Protein AF-A0A843SR23-F1 (afdb_monomer_lite)

Organism: NCBI:txid2743358

Sequence (61 aa):
MAGELWMSIPRFDEQPLVPVFAD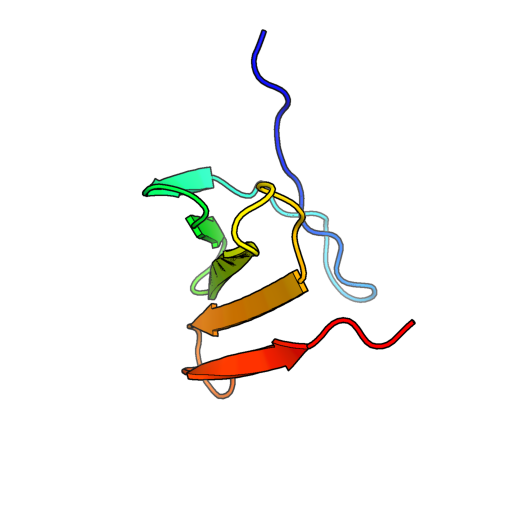AFGTGGLVVRLERDGSGKITGMVAYGGRANGMKLVRRG

Foldseek 3Di:
DDDWDWDDDPVDDIFTFPDPDVQWTDDDQKIKHFDADPVRHTQWIQIPGDPSRRPIGGDDD

Radius of gyration: 12.17 Å; chains: 1; bounding box: 31×21×27 Å

pLDDT: mean 90.17, std 8.87, range [41.53, 96.38]

Secondary structure (DSSP, 8-state):
-PPPEEEEETTEEEEEEEEEETTEEEETTEEEEEEE-TTS-EEEEEEESGGGTTEEEEP--

Structure (mmCIF, N/CA/C/O backbone):
data_AF-A0A843SR23-F1
#
_entry.id   AF-A0A843SR23-F1
#
loop_
_atom_site.group_PDB
_atom_site.id
_atom_site.type_symbol
_atom_site.label_atom_id
_atom_site.label_alt_id
_atom_site.label_comp_id
_atom_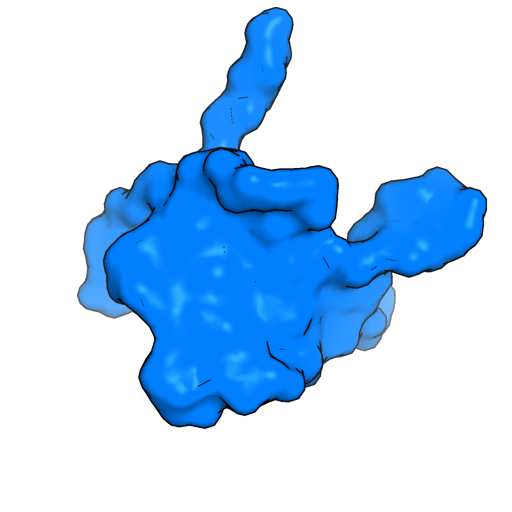site.label_asym_id
_atom_site.label_entity_id
_atom_site.label_seq_id
_atom_site.pdbx_PDB_ins_code
_atom_site.Cartn_x
_atom_site.Cartn_y
_atom_site.Cartn_z
_atom_site.occupancy
_atom_site.B_iso_or_equiv
_atom_site.auth_seq_id
_atom_site.auth_comp_id
_atom_site.auth_asym_id
_atom_site.auth_atom_id
_atom_site.pdbx_PDB_model_num
ATOM 1 N N . MET A 1 1 ? -18.429 9.381 -8.976 1.00 41.53 1 MET A N 1
ATOM 2 C CA . MET A 1 1 ? -17.110 9.188 -9.611 1.00 41.53 1 MET A CA 1
ATOM 3 C C . MET A 1 1 ? -16.161 8.709 -8.531 1.00 41.53 1 MET A C 1
ATOM 5 O O . MET A 1 1 ? -16.107 9.355 -7.492 1.00 41.53 1 MET A O 1
ATOM 9 N N . ALA A 1 2 ? -15.523 7.552 -8.704 1.00 61.22 2 ALA A N 1
ATOM 10 C CA . ALA A 1 2 ? -14.464 7.125 -7.792 1.00 61.22 2 ALA A CA 1
ATOM 11 C C . ALA A 1 2 ? -13.248 8.037 -8.018 1.00 61.22 2 ALA A C 1
ATOM 13 O O . ALA A 1 2 ? -12.927 8.324 -9.168 1.00 61.22 2 ALA A O 1
ATOM 14 N N . GLY A 1 3 ? -12.638 8.549 -6.948 1.00 77.06 3 GLY A N 1
ATOM 15 C CA . GLY A 1 3 ? -11.420 9.351 -7.063 1.00 77.06 3 GLY A CA 1
ATOM 16 C C . GLY A 1 3 ? -10.246 8.490 -7.528 1.00 77.06 3 GLY A C 1
ATOM 17 O O . GLY A 1 3 ? -10.151 7.323 -7.148 1.00 77.06 3 GLY A O 1
ATOM 18 N N . GLU A 1 4 ? -9.365 9.059 -8.345 1.00 86.31 4 GLU A N 1
ATOM 19 C CA . GLU A 1 4 ? -8.109 8.416 -8.734 1.00 86.31 4 GLU A CA 1
ATOM 20 C C . GLU A 1 4 ? -7.075 8.570 -7.614 1.00 86.31 4 GLU A C 1
ATOM 22 O O . GLU A 1 4 ? -6.984 9.624 -6.981 1.00 86.31 4 GLU A O 1
ATOM 27 N N . LEU A 1 5 ? -6.299 7.516 -7.356 1.00 89.50 5 LEU A N 1
ATOM 28 C CA . LEU A 1 5 ? -5.224 7.539 -6.371 1.00 89.50 5 LEU A CA 1
ATOM 29 C C . LEU A 1 5 ? -3.888 7.719 -7.094 1.00 89.50 5 LEU A C 1
ATOM 31 O O . LEU A 1 5 ? -3.626 7.055 -8.093 1.00 89.50 5 LEU A O 1
ATOM 35 N N . TRP A 1 6 ? -3.038 8.592 -6.566 1.00 92.44 6 TRP A N 1
ATOM 36 C CA . TRP A 1 6 ? -1.722 8.894 -7.121 1.00 92.44 6 TRP A CA 1
ATOM 37 C C . TRP A 1 6 ? -0.659 8.780 -6.029 1.00 92.44 6 TRP A C 1
ATOM 39 O O . TRP A 1 6 ? -0.918 9.058 -4.856 1.00 92.44 6 TRP A O 1
ATOM 49 N N . MET A 1 7 ? 0.538 8.341 -6.409 1.00 88.88 7 MET A N 1
ATOM 50 C CA . MET A 1 7 ? 1.703 8.249 -5.538 1.00 88.88 7 MET A CA 1
ATOM 51 C C . MET A 1 7 ? 2.717 9.318 -5.929 1.00 88.88 7 MET A C 1
ATOM 53 O O . MET A 1 7 ? 3.201 9.328 -7.057 1.00 88.88 7 MET A O 1
ATOM 57 N N . SER A 1 8 ? 3.087 10.163 -4.967 1.00 90.00 8 SER A N 1
ATOM 58 C CA . SER A 1 8 ? 4.188 11.115 -5.106 1.00 90.00 8 SER A CA 1
ATOM 59 C C . SER A 1 8 ? 5.409 10.600 -4.348 1.00 90.00 8 SER A C 1
ATOM 61 O O . SER A 1 8 ? 5.324 10.259 -3.164 1.00 90.00 8 SER A O 1
ATOM 63 N N . ILE A 1 9 ? 6.553 10.519 -5.027 1.00 82.88 9 ILE A N 1
ATOM 64 C CA . ILE A 1 9 ? 7.846 10.220 -4.408 1.00 82.88 9 ILE A CA 1
ATOM 65 C C . ILE A 1 9 ? 8.741 11.435 -4.658 1.00 82.88 9 ILE A C 1
ATOM 67 O O . ILE A 1 9 ? 8.920 11.784 -5.817 1.00 82.88 9 ILE A O 1
ATOM 71 N N . PRO A 1 10 ? 9.398 12.038 -3.646 1.00 85.56 10 PRO A N 1
ATOM 72 C CA . PRO A 1 10 ? 10.126 13.306 -3.815 1.00 85.56 10 PRO A CA 1
ATOM 73 C C . PRO A 1 10 ? 11.213 13.358 -4.905 1.00 85.56 10 PRO A C 1
ATOM 75 O O . PRO A 1 10 ? 11.734 14.430 -5.186 1.00 85.56 10 PRO A O 1
ATOM 78 N N . ARG A 1 11 ? 11.622 12.214 -5.465 1.00 87.38 11 ARG A N 1
ATOM 79 C CA . ARG A 1 11 ? 12.673 12.108 -6.491 1.00 87.38 11 ARG A CA 1
ATOM 80 C C . ARG A 1 11 ? 12.163 11.624 -7.852 1.00 87.38 11 ARG A C 1
ATOM 82 O O . ARG A 1 11 ? 12.978 11.475 -8.755 1.00 87.38 11 ARG A O 1
ATOM 89 N N . PHE A 1 12 ? 10.875 11.317 -7.979 1.00 83.38 12 PHE A N 1
ATOM 90 C CA . PHE A 1 12 ? 10.280 10.766 -9.194 1.00 83.38 12 PHE A CA 1
ATOM 91 C C . PHE A 1 12 ? 8.993 11.511 -9.533 1.00 83.38 12 PHE A C 1
ATOM 93 O O . PHE A 1 12 ? 8.370 12.107 -8.655 1.00 83.38 12 PHE A O 1
ATOM 100 N N . ASP A 1 13 ? 8.588 11.430 -10.796 1.00 88.62 13 ASP A N 1
ATOM 101 C CA . ASP A 1 13 ? 7.278 11.914 -11.216 1.00 88.62 13 ASP A CA 1
ATOM 102 C C . ASP A 1 13 ? 6.165 11.157 -10.487 1.00 88.62 13 ASP A C 1
ATOM 104 O O . ASP A 1 13 ? 6.334 10.004 -10.063 1.00 88.62 13 ASP A O 1
ATOM 108 N N . GLU A 1 14 ? 5.017 11.815 -10.342 1.00 90.38 14 GLU A N 1
ATOM 109 C CA . GLU A 1 14 ? 3.833 11.176 -9.786 1.00 90.38 14 GLU A CA 1
ATOM 110 C C . GLU A 1 14 ? 3.430 9.971 -10.633 1.00 90.38 14 GLU A C 1
ATOM 112 O O . GLU A 1 14 ? 3.488 9.991 -11.864 1.00 90.38 14 GLU A O 1
ATOM 117 N N . GLN A 1 15 ? 3.011 8.905 -9.958 1.00 90.12 15 GLN A N 1
ATOM 118 C CA . GLN A 1 15 ? 2.588 7.680 -10.618 1.00 90.12 15 GLN A CA 1
ATOM 119 C C . GLN A 1 15 ? 1.145 7.347 -10.250 1.00 90.12 15 GLN A C 1
ATOM 121 O O . GLN A 1 15 ? 0.798 7.400 -9.063 1.00 90.12 15 GLN A O 1
ATOM 126 N N . PRO A 1 16 ? 0.303 6.965 -11.224 1.00 92.81 16 PRO A N 1
ATOM 127 C CA . PRO A 1 16 ? -1.055 6.544 -10.932 1.00 92.81 16 PRO A CA 1
ATOM 128 C C . PRO A 1 16 ? -1.032 5.220 -10.164 1.00 92.81 16 PRO A C 1
ATOM 130 O O . PRO A 1 16 ? -0.293 4.297 -10.503 1.00 92.81 16 PRO A O 1
ATOM 133 N N . LEU A 1 17 ? -1.868 5.114 -9.135 1.00 93.38 17 LEU A N 1
ATOM 134 C CA . LEU A 1 17 ? -2.068 3.894 -8.364 1.00 93.38 17 LEU A CA 1
ATOM 135 C C . LEU A 1 17 ? -3.329 3.184 -8.858 1.00 93.38 17 LEU A C 1
ATOM 137 O O . LEU A 1 17 ? -4.455 3.601 -8.589 1.00 93.38 17 LEU A O 1
ATOM 141 N N . VAL A 1 18 ? -3.131 2.079 -9.576 1.00 94.75 18 VAL A N 1
ATOM 142 C CA . VAL A 1 18 ? -4.222 1.295 -10.166 1.00 94.75 18 VAL A CA 1
ATOM 143 C C . VAL A 1 18 ? -4.728 0.278 -9.142 1.00 94.75 18 VAL A C 1
ATOM 145 O O . VAL A 1 18 ? -3.908 -0.416 -8.534 1.00 94.75 18 VAL A O 1
ATOM 148 N N . PRO A 1 19 ? -6.048 0.147 -8.924 1.00 93.88 19 PRO A N 1
ATOM 149 C CA . PRO A 1 19 ? -6.583 -0.875 -8.033 1.00 93.88 19 PRO A CA 1
ATOM 150 C C . PRO A 1 19 ? -6.232 -2.277 -8.543 1.00 93.88 19 PRO A C 1
ATOM 152 O O . PRO A 1 19 ? -6.426 -2.592 -9.715 1.00 93.88 19 PRO A O 1
ATOM 155 N N . VAL A 1 20 ? -5.735 -3.127 -7.646 1.00 93.38 20 VAL A N 1
ATOM 156 C CA . VAL A 1 20 ? -5.414 -4.535 -7.934 1.00 93.38 20 VAL A CA 1
ATOM 157 C C . VAL A 1 20 ? -6.475 -5.445 -7.314 1.00 93.38 20 VAL A C 1
ATOM 159 O O . VAL A 1 20 ? -7.041 -6.303 -7.984 1.00 93.38 20 VAL A O 1
ATOM 162 N N . PHE A 1 21 ? -6.768 -5.231 -6.031 1.00 91.19 21 PHE A N 1
ATOM 163 C CA . PHE A 1 21 ? -7.854 -5.859 -5.275 1.00 91.19 21 PHE A CA 1
ATOM 164 C C . PHE A 1 21 ? -8.241 -4.946 -4.100 1.00 91.19 21 PHE A C 1
ATOM 166 O O . PHE A 1 21 ? -7.715 -3.840 -3.977 1.00 91.19 21 PHE A O 1
ATOM 173 N N . ALA A 1 22 ? -9.172 -5.380 -3.244 1.00 91.81 22 ALA A N 1
ATOM 174 C CA . ALA A 1 22 ? -9.638 -4.586 -2.106 1.00 91.81 22 ALA A CA 1
ATOM 175 C C . ALA A 1 22 ? -8.467 -4.041 -1.265 1.00 91.81 22 ALA A C 1
ATOM 177 O O . ALA A 1 22 ? -7.621 -4.802 -0.795 1.00 91.81 22 ALA A O 1
ATOM 178 N N . ASP A 1 23 ? -8.433 -2.714 -1.108 1.00 94.06 23 ASP A N 1
ATOM 179 C CA . ASP A 1 23 ? -7.394 -1.965 -0.393 1.00 94.06 23 ASP A CA 1
ATOM 180 C C . ASP A 1 23 ? -5.957 -2.117 -0.933 1.00 94.06 23 ASP A C 1
ATOM 182 O O . ASP A 1 23 ? -5.019 -1.663 -0.283 1.00 94.06 23 ASP A O 1
ATOM 186 N N . ALA A 1 24 ? -5.753 -2.692 -2.123 1.00 95.56 24 ALA A N 1
ATOM 187 C CA . ALA A 1 24 ? -4.440 -2.831 -2.746 1.00 95.56 24 ALA A CA 1
ATOM 188 C C . ALA A 1 24 ? -4.343 -2.094 -4.081 1.00 95.56 24 ALA A C 1
ATOM 190 O O . ALA A 1 24 ? -5.175 -2.271 -4.973 1.00 95.56 24 ALA A O 1
ATOM 191 N N . PHE A 1 25 ? -3.268 -1.326 -4.231 1.00 96.00 25 PHE A N 1
ATOM 192 C CA . PHE A 1 25 ? -2.999 -0.511 -5.406 1.00 96.00 25 PHE A CA 1
ATOM 193 C C . PHE A 1 25 ? -1.581 -0.745 -5.913 1.00 96.00 25 PHE A C 1
ATOM 195 O O . PHE A 1 25 ? -0.660 -0.927 -5.118 1.00 96.00 25 PHE A O 1
ATOM 202 N N . GLY A 1 26 ? -1.406 -0.745 -7.229 1.00 94.44 26 GLY A N 1
ATOM 203 C CA . GLY A 1 26 ? -0.138 -1.044 -7.880 1.00 94.44 26 GLY A CA 1
ATOM 204 C C . GLY A 1 26 ? 0.340 0.072 -8.800 1.00 94.44 26 GLY A C 1
ATOM 205 O O . GLY A 1 26 ? -0.462 0.766 -9.421 1.00 94.44 26 GLY A O 1
ATOM 206 N N . THR A 1 27 ? 1.660 0.201 -8.902 1.00 91.50 27 THR A N 1
ATOM 207 C CA . THR A 1 27 ? 2.365 1.016 -9.899 1.00 91.50 27 THR A CA 1
ATOM 208 C C . THR A 1 27 ? 3.797 0.517 -10.066 1.00 91.50 27 THR A C 1
ATOM 210 O O . THR A 1 27 ? 4.416 0.117 -9.086 1.00 91.50 27 THR A O 1
ATOM 213 N N . GLY A 1 28 ? 4.345 0.537 -11.285 1.00 85.25 28 GLY A N 1
ATOM 214 C CA . GLY A 1 28 ? 5.796 0.453 -11.518 1.00 85.25 28 GLY A CA 1
ATOM 215 C C . GLY A 1 28 ? 6.564 -0.643 -10.75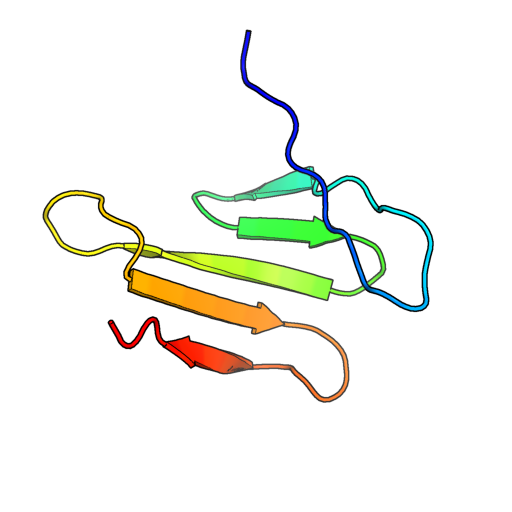5 1.00 85.25 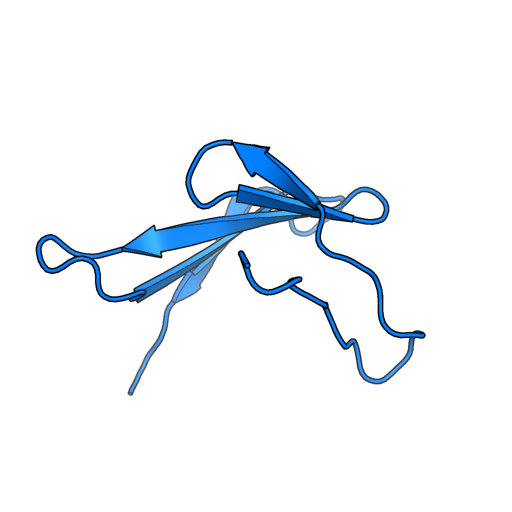28 GLY A C 1
ATOM 216 O O . GLY A 1 28 ? 7.660 -0.383 -10.268 1.00 85.25 28 GLY A O 1
ATOM 217 N N . GLY A 1 29 ? 6.003 -1.852 -10.607 1.00 88.00 29 GLY A N 1
ATOM 218 C CA . GLY A 1 29 ? 6.640 -2.965 -9.876 1.00 88.00 29 GLY A CA 1
ATOM 219 C C . GLY A 1 29 ? 6.503 -2.926 -8.344 1.00 88.00 29 GLY A C 1
ATOM 220 O O . GLY A 1 29 ? 7.120 -3.736 -7.650 1.00 88.00 29 GLY A O 1
ATOM 221 N N . LEU A 1 30 ? 5.689 -2.012 -7.818 1.00 90.94 30 LEU A N 1
ATOM 222 C CA . LEU A 1 30 ? 5.299 -1.885 -6.419 1.00 90.94 30 LEU A CA 1
ATOM 223 C C . LEU A 1 30 ? 3.789 -2.112 -6.282 1.00 90.94 30 LEU A C 1
ATOM 225 O O . LEU A 1 30 ? 2.994 -1.587 -7.059 1.00 90.94 30 LEU A O 1
ATOM 229 N N . VAL A 1 31 ? 3.388 -2.844 -5.250 1.00 95.19 31 VAL A N 1
ATOM 230 C CA . VAL A 1 31 ? 2.008 -2.896 -4.760 1.00 95.19 31 VAL A CA 1
ATOM 231 C C . VAL A 1 31 ? 1.991 -2.414 -3.315 1.00 95.19 31 VAL A C 1
ATOM 233 O O . VAL A 1 31 ? 2.815 -2.827 -2.504 1.00 95.19 31 VAL A O 1
ATOM 236 N N . VAL A 1 32 ? 1.046 -1.548 -2.977 1.00 94.50 32 VAL A N 1
ATOM 237 C CA . VAL A 1 32 ? 0.774 -1.089 -1.613 1.00 94.50 32 VAL A CA 1
ATOM 238 C C . VAL A 1 32 ? -0.613 -1.552 -1.199 1.00 94.50 32 VAL A C 1
ATOM 240 O O . VAL A 1 32 ? -1.594 -1.283 -1.887 1.00 94.50 32 VAL A O 1
ATOM 243 N N . ARG A 1 33 ? -0.696 -2.253 -0.067 1.00 96.25 33 ARG A N 1
ATOM 244 C CA . ARG A 1 33 ? -1.956 -2.695 0.537 1.00 96.25 33 ARG A CA 1
ATOM 245 C C . ARG A 1 33 ? -2.225 -1.914 1.811 1.00 96.25 33 ARG A C 1
ATOM 247 O O . ARG A 1 33 ? -1.435 -2.003 2.747 1.00 96.25 33 ARG A O 1
ATOM 254 N N . LEU A 1 34 ? -3.334 -1.194 1.864 1.00 95.50 34 LEU A N 1
ATOM 255 C CA . LEU A 1 34 ? -3.795 -0.484 3.049 1.00 95.50 34 LEU A CA 1
ATOM 256 C C . LEU A 1 34 ? -4.340 -1.481 4.077 1.00 95.50 34 LEU A C 1
ATOM 258 O O . LEU A 1 34 ? -4.996 -2.462 3.734 1.00 95.50 34 LEU A O 1
ATOM 262 N N . GLU A 1 35 ? -4.066 -1.225 5.349 1.00 95.56 35 GLU A N 1
ATOM 263 C CA . GLU A 1 35 ? -4.639 -1.973 6.466 1.00 95.56 35 GLU A CA 1
ATOM 264 C C . GLU A 1 35 ? -5.643 -1.088 7.202 1.00 95.56 35 GLU A C 1
ATOM 266 O O . GLU A 1 35 ? -5.381 0.096 7.437 1.00 95.56 35 GLU A O 1
ATOM 271 N N . ARG A 1 36 ? -6.790 -1.665 7.570 1.00 95.25 36 ARG A N 1
ATOM 272 C CA . ARG A 1 36 ? -7.872 -0.978 8.279 1.00 95.25 36 ARG A CA 1
ATOM 273 C C . ARG A 1 36 ? -8.172 -1.652 9.612 1.00 95.25 36 ARG A C 1
ATOM 275 O O . ARG A 1 36 ? -7.938 -2.848 9.768 1.00 95.25 36 ARG A O 1
ATOM 282 N N . ASP A 1 37 ? -8.688 -0.890 10.568 1.00 93.94 37 ASP A N 1
ATOM 283 C CA . ASP A 1 37 ? -9.295 -1.448 11.780 1.00 93.94 37 ASP A CA 1
ATOM 284 C C . ASP A 1 37 ? -10.772 -1.837 11.559 1.00 93.94 37 ASP A C 1
ATOM 286 O O . ASP A 1 37 ? -11.330 -1.648 10.476 1.00 93.94 37 ASP A O 1
ATOM 290 N N . GLY A 1 38 ? -11.422 -2.372 12.599 1.00 94.62 38 GLY A N 1
ATOM 291 C CA . GLY A 1 38 ? -12.832 -2.784 12.553 1.00 94.62 38 GLY A CA 1
ATOM 292 C C . GLY A 1 38 ? -13.836 -1.646 12.318 1.00 94.62 38 GLY A C 1
ATOM 293 O O . GLY A 1 38 ? -14.997 -1.923 12.040 1.00 94.62 38 GLY A O 1
ATOM 294 N N . SER A 1 39 ? -13.406 -0.382 12.398 1.00 95.75 39 SER A N 1
ATOM 295 C CA . SER A 1 39 ? -14.217 0.792 12.044 1.00 95.75 39 SER A CA 1
ATOM 296 C C . SER A 1 39 ? -14.026 1.236 10.588 1.00 95.75 39 SER A C 1
ATOM 298 O O . SER A 1 39 ? -14.677 2.173 10.131 1.00 95.75 39 SER A O 1
ATOM 300 N N . GLY A 1 40 ? -13.120 0.584 9.850 1.00 93.62 40 GLY A N 1
ATOM 301 C CA . GLY A 1 40 ? -12.759 0.937 8.477 1.00 93.62 40 GLY A CA 1
ATOM 302 C C . GLY A 1 40 ? -11.693 2.034 8.366 1.00 93.62 40 GLY A C 1
ATOM 303 O O . GLY A 1 40 ? -11.317 2.410 7.249 1.00 93.62 40 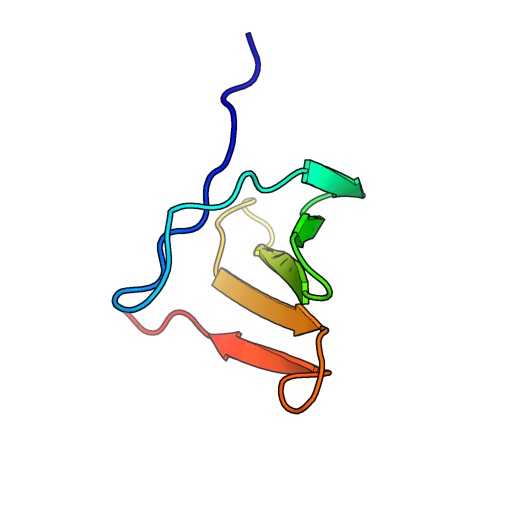GLY A O 1
ATOM 304 N N . LYS A 1 41 ? -11.164 2.538 9.488 1.00 94.50 41 LYS A N 1
ATOM 305 C CA . LYS A 1 41 ? -10.093 3.543 9.501 1.00 94.50 41 LYS A CA 1
ATOM 306 C C . LYS A 1 41 ? -8.776 2.908 9.061 1.00 94.50 41 LYS A C 1
ATOM 308 O O . LYS A 1 41 ? -8.406 1.850 9.555 1.00 94.50 41 LYS A O 1
ATOM 313 N N . ILE A 1 42 ? -8.039 3.583 8.176 1.00 93.62 42 ILE A N 1
ATOM 314 C CA . ILE A 1 42 ? -6.698 3.151 7.753 1.00 93.6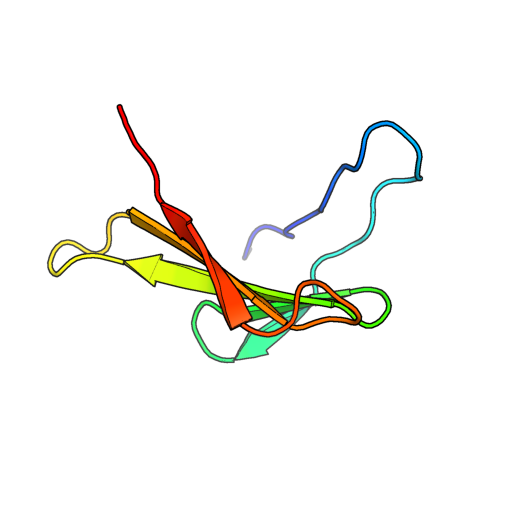2 42 ILE A CA 1
ATOM 315 C C . ILE A 1 42 ? -5.715 3.301 8.926 1.00 93.62 42 ILE A C 1
ATOM 317 O O . ILE A 1 42 ? -5.543 4.396 9.474 1.00 93.62 42 ILE A O 1
ATOM 321 N N . THR A 1 43 ? -5.050 2.206 9.288 1.00 95.44 43 THR A N 1
ATOM 322 C CA . THR A 1 43 ? -4.087 2.109 10.400 1.00 95.44 43 THR A CA 1
ATOM 323 C C . THR A 1 43 ? -2.653 1.861 9.938 1.00 95.44 43 THR A C 1
ATOM 325 O O . THR A 1 43 ? -1.707 2.045 10.707 1.00 95.44 43 THR A O 1
ATOM 328 N N . GLY A 1 44 ? -2.460 1.498 8.674 1.00 95.75 44 GLY A N 1
ATOM 329 C CA . GLY A 1 44 ? -1.140 1.263 8.112 1.00 95.75 44 GLY A CA 1
ATOM 330 C C . GLY A 1 44 ? -1.196 0.847 6.654 1.00 95.75 44 GLY A C 1
ATOM 331 O O . GLY A 1 44 ? -2.238 0.933 6.000 1.00 95.75 44 GLY A O 1
ATOM 332 N N . MET A 1 45 ? -0.054 0.394 6.153 1.00 95.88 45 MET A N 1
ATOM 333 C CA . MET A 1 45 ? 0.069 -0.207 4.833 1.00 95.88 45 MET A CA 1
ATOM 334 C C . MET A 1 45 ? 1.208 -1.228 4.792 1.00 95.88 45 MET A C 1
ATOM 336 O O . MET A 1 45 ? 2.157 -1.155 5.575 1.00 95.88 45 MET A O 1
ATOM 340 N N . VAL A 1 46 ? 1.141 -2.149 3.837 1.00 96.31 46 VAL A N 1
ATOM 341 C CA . VAL A 1 46 ? 2.212 -3.093 3.508 1.00 96.31 46 VAL A CA 1
ATOM 342 C C . VAL A 1 46 ? 2.661 -2.845 2.076 1.00 96.31 46 VAL A C 1
ATOM 344 O O . VAL A 1 46 ? 1.829 -2.787 1.171 1.00 96.31 46 VAL A O 1
ATOM 347 N N . ALA A 1 47 ? 3.967 -2.700 1.877 1.00 94.69 47 ALA A N 1
ATOM 348 C CA . ALA A 1 47 ? 4.576 -2.584 0.561 1.00 94.69 47 ALA A CA 1
ATOM 349 C C . ALA A 1 47 ? 5.018 -3.960 0.039 1.00 94.69 47 ALA A C 1
ATOM 351 O O . ALA A 1 47 ? 5.539 -4.795 0.778 1.00 94.69 47 ALA A O 1
ATOM 352 N N . TYR A 1 48 ? 4.841 -4.179 -1.258 1.00 94.75 48 TYR A N 1
ATOM 353 C CA . TYR A 1 48 ? 5.262 -5.366 -1.991 1.00 94.75 48 TYR A CA 1
ATOM 354 C C . TYR A 1 48 ? 6.003 -4.917 -3.248 1.00 94.75 48 TYR A C 1
ATOM 356 O O . TYR A 1 48 ? 5.388 -4.539 -4.239 1.00 94.75 48 TYR A O 1
ATOM 364 N N . GLY A 1 49 ? 7.331 -4.913 -3.209 1.00 91.50 49 GLY A N 1
ATOM 365 C CA . GLY A 1 49 ? 8.133 -4.526 -4.367 1.00 91.50 49 GLY A CA 1
ATOM 366 C C . GLY A 1 49 ? 9.616 -4.486 -4.039 1.00 91.50 49 GLY A C 1
ATOM 367 O O . GLY A 1 49 ? 10.016 -3.901 -3.031 1.00 91.50 49 GLY A O 1
ATOM 368 N N . GLY A 1 50 ? 10.438 -5.122 -4.876 1.00 91.31 50 GLY A N 1
ATOM 369 C CA . GLY A 1 50 ? 11.893 -5.172 -4.708 1.00 91.31 50 GLY A CA 1
ATOM 370 C C . GLY A 1 50 ? 12.323 -5.503 -3.273 1.00 91.31 50 GLY A C 1
ATOM 371 O O . GLY A 1 50 ? 11.882 -6.489 -2.685 1.00 91.31 50 GLY A O 1
ATOM 372 N N . ARG A 1 51 ? 13.168 -4.643 -2.691 1.00 91.69 51 ARG A N 1
ATOM 373 C CA . ARG A 1 51 ? 13.667 -4.779 -1.308 1.00 91.69 51 ARG A CA 1
ATOM 374 C C . ARG A 1 51 ? 12.636 -4.435 -0.230 1.00 91.69 51 ARG A C 1
ATOM 376 O O . ARG A 1 51 ? 12.865 -4.756 0.928 1.00 91.69 51 ARG A O 1
ATOM 383 N N . ALA A 1 52 ? 11.530 -3.793 -0.597 1.00 89.50 52 ALA A N 1
ATOM 384 C CA . ALA A 1 52 ? 10.465 -3.425 0.328 1.00 89.50 52 ALA A CA 1
ATOM 385 C C . ALA A 1 52 ? 9.392 -4.512 0.476 1.00 89.50 52 ALA A C 1
ATOM 387 O O . ALA A 1 52 ? 8.369 -4.275 1.111 1.00 89.50 52 ALA A O 1
ATOM 388 N N . ASN A 1 53 ? 9.597 -5.695 -0.111 1.00 94.19 53 ASN A N 1
ATOM 389 C CA . ASN A 1 53 ? 8.613 -6.768 -0.095 1.00 94.19 53 ASN A CA 1
ATOM 390 C C . ASN A 1 53 ? 8.276 -7.231 1.334 1.00 94.19 53 ASN A C 1
ATOM 392 O O . ASN A 1 53 ? 9.137 -7.738 2.050 1.00 94.19 53 ASN A O 1
ATOM 396 N N . GLY A 1 54 ? 7.017 -7.049 1.735 1.00 94.12 54 GLY A N 1
ATOM 397 C CA . GLY A 1 54 ? 6.517 -7.388 3.065 1.00 94.12 54 GLY A CA 1
ATOM 398 C C . GLY A 1 54 ? 6.810 -6.333 4.136 1.00 94.12 54 GLY A C 1
ATOM 399 O O . GLY A 1 54 ? 6.511 -6.566 5.307 1.00 94.12 54 GLY A O 1
ATOM 400 N N . MET A 1 55 ? 7.369 -5.171 3.779 1.00 96.38 55 MET A N 1
ATOM 401 C CA . MET A 1 55 ? 7.617 -4.100 4.746 1.00 96.38 55 MET A CA 1
ATOM 402 C C . MET A 1 55 ? 6.304 -3.435 5.161 1.00 96.38 55 MET A C 1
ATOM 404 O O . MET A 1 55 ? 5.555 -2.919 4.329 1.00 96.38 55 MET A O 1
ATOM 408 N N . LYS A 1 56 ? 6.048 -3.416 6.470 1.00 95.25 56 LYS A N 1
ATOM 409 C CA . LYS A 1 56 ? 4.864 -2.801 7.070 1.00 95.25 56 LYS A CA 1
ATOM 410 C C . LYS A 1 56 ? 5.176 -1.398 7.580 1.00 95.25 56 LYS A C 1
ATOM 412 O O . LYS A 1 56 ? 6.085 -1.211 8.388 1.00 95.25 56 LYS A O 1
ATOM 417 N N . LEU A 1 57 ? 4.375 -0.430 7.150 1.00 91.88 57 LEU A N 1
ATOM 418 C CA . LEU A 1 57 ? 4.361 0.931 7.665 1.00 91.88 57 LEU A CA 1
ATOM 419 C C . LEU A 1 57 ? 3.140 1.086 8.570 1.00 91.88 57 LEU A C 1
ATOM 421 O O . LEU A 1 57 ? 2.001 0.925 8.136 1.00 91.88 57 LEU A O 1
ATOM 425 N N . VAL A 1 58 ? 3.385 1.387 9.841 1.00 92.06 58 VAL A N 1
ATOM 426 C CA . VAL A 1 58 ? 2.332 1.546 10.849 1.00 92.06 58 VAL A CA 1
ATOM 427 C C . VAL A 1 58 ? 2.112 3.028 11.099 1.00 92.06 58 VAL A C 1
ATOM 429 O O . VAL A 1 58 ? 3.072 3.759 11.350 1.00 92.06 58 VAL A O 1
ATOM 432 N N . ARG A 1 59 ? 0.855 3.473 11.080 1.00 85.12 59 ARG A N 1
ATOM 433 C CA . ARG A 1 59 ? 0.517 4.833 11.489 1.00 85.12 59 ARG A CA 1
ATOM 434 C C . ARG A 1 59 ? 0.697 4.960 13.003 1.00 85.12 59 ARG A C 1
ATOM 436 O O . ARG A 1 59 ? 0.034 4.267 13.770 1.00 85.12 59 ARG A O 1
ATOM 443 N N . ARG A 1 60 ? 1.596 5.845 13.433 1.00 85.81 60 ARG A N 1
ATOM 444 C CA . ARG A 1 60 ? 1.786 6.230 14.838 1.00 85.81 60 ARG A CA 1
ATOM 445 C C . ARG A 1 60 ? 1.420 7.711 14.964 1.00 85.81 60 ARG A C 1
ATOM 447 O O . ARG A 1 60 ? 2.011 8.514 14.250 1.00 85.81 60 ARG A O 1
ATOM 454 N N . GLY A 1 61 ? 0.454 8.041 15.825 1.00 68.31 61 GLY A N 1
ATOM 455 C CA . GLY A 1 61 ? -0.152 9.381 15.922 1.00 68.31 61 GLY A CA 1
ATOM 456 C C . GLY A 1 61 ? -1.565 9.432 15.353 1.00 68.31 61 GLY A C 1
ATOM 457 O O . GLY A 1 61 ? -1.733 9.407 14.106 1.00 68.31 61 GLY A O 1
#